Protein AF-G5ADX7-F1 (afdb_monomer_lite)

Sequence (148 aa):
MESDSSGEILTLGSTASLQLGQDDPPLSPVSEEKSFEEVDEPEQRSRFNATSDKALLAEVLATPPFAADRKTGPHQSFLRKYAVRKARNEAASGTSEVHTENDDILEQLQQLKNAAVAEQQENKAKSTSKTQELETAGQLLMQAAEKR

Structure (mmCIF, N/CA/C/O backbone):
data_AF-G5ADX7-F1
#
_entry.id   AF-G5ADX7-F1
#
loop_
_atom_site.group_PDB
_atom_site.id
_atom_site.type_symbol
_atom_site.label_atom_id
_atom_site.label_alt_id
_atom_site.label_comp_id
_atom_site.label_asym_id
_atom_site.label_entity_id
_atom_site.label_seq_id
_atom_site.pdbx_PDB_ins_code
_atom_site.Cartn_x
_atom_site.Cartn_y
_atom_site.Cartn_z
_atom_site.occupancy
_atom_site.B_iso_or_equiv
_atom_site.auth_seq_id
_atom_site.auth_comp_id
_atom_site.auth_asym_id
_atom_site.auth_atom_id
_atom_site.pdbx_PDB_model_num
ATOM 1 N N . MET A 1 1 ? 21.096 -43.128 -54.313 1.00 40.91 1 MET A N 1
ATOM 2 C CA . MET A 1 1 ? 22.023 -43.781 -53.374 1.00 40.91 1 MET A CA 1
ATOM 3 C C . MET A 1 1 ? 21.415 -43.639 -51.995 1.00 40.91 1 MET A C 1
ATOM 5 O O . MET A 1 1 ? 21.263 -42.526 -51.522 1.00 40.91 1 MET A O 1
ATOM 9 N N . GLU A 1 2 ? 20.844 -44.759 -51.567 1.00 46.66 2 GLU A N 1
ATOM 10 C CA . GLU A 1 2 ? 20.680 -45.325 -50.220 1.00 46.66 2 GLU A CA 1
ATOM 11 C C . GLU A 1 2 ? 20.750 -44.397 -48.994 1.00 46.66 2 GLU A C 1
ATOM 13 O O . GLU A 1 2 ? 21.678 -43.618 -48.806 1.00 46.66 2 GLU A O 1
ATOM 18 N N . SER A 1 3 ? 19.722 -44.533 -48.154 1.00 53.88 3 SER A N 1
ATOM 19 C CA . SER A 1 3 ? 19.633 -44.007 -46.797 1.00 53.88 3 SER A CA 1
ATOM 20 C C . SER A 1 3 ? 20.372 -44.925 -45.821 1.00 53.88 3 SER A C 1
ATOM 22 O O . SER A 1 3 ? 19.993 -46.083 -45.703 1.00 53.88 3 SER A O 1
ATOM 24 N N . ASP A 1 4 ? 21.303 -44.373 -45.049 1.00 53.81 4 ASP A N 1
ATOM 25 C CA . ASP A 1 4 ? 21.762 -44.907 -43.759 1.00 53.81 4 ASP A CA 1
ATOM 26 C C . ASP A 1 4 ? 21.422 -43.811 -42.729 1.00 53.81 4 ASP A C 1
ATOM 28 O O . ASP A 1 4 ? 21.862 -42.676 -42.877 1.00 53.81 4 ASP A O 1
ATOM 32 N N . SER A 1 5 ? 20.497 -43.933 -41.774 1.00 63.06 5 SER A N 1
ATOM 33 C CA . SER A 1 5 ? 20.238 -44.982 -40.783 1.00 63.06 5 SER A CA 1
ATOM 34 C C . SER A 1 5 ? 21.467 -45.348 -39.957 1.00 63.06 5 SER A C 1
ATOM 36 O O . SER A 1 5 ? 22.171 -46.300 -40.271 1.00 63.06 5 SER A O 1
ATOM 38 N N . SER A 1 6 ? 21.688 -44.619 -38.861 1.00 58.91 6 SER A N 1
ATOM 39 C CA . SER A 1 6 ? 22.190 -45.181 -37.598 1.00 58.91 6 SER A CA 1
ATOM 40 C C . SER A 1 6 ? 21.965 -44.178 -36.468 1.00 58.91 6 SER A C 1
ATOM 42 O O . SER A 1 6 ? 22.489 -43.069 -36.486 1.00 58.91 6 SER A O 1
ATOM 44 N N . GLY A 1 7 ? 21.111 -44.563 -35.519 1.00 54.78 7 GLY A N 1
ATOM 45 C CA . GLY A 1 7 ? 20.785 -43.780 -34.335 1.00 54.78 7 GLY A CA 1
ATOM 46 C C . GLY A 1 7 ? 21.903 -43.822 -33.299 1.00 54.78 7 GLY A C 1
ATOM 47 O O . GLY A 1 7 ? 22.353 -44.898 -32.909 1.00 54.78 7 GLY A O 1
ATOM 48 N N .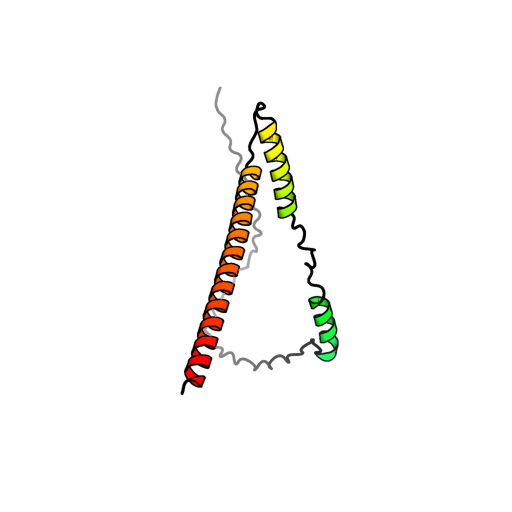 GLU A 1 8 ? 22.299 -42.653 -32.805 1.00 56.34 8 GLU A N 1
ATOM 49 C CA . GLU A 1 8 ? 23.045 -42.552 -31.556 1.00 56.34 8 GLU A CA 1
ATOM 50 C C . GLU A 1 8 ? 22.064 -42.590 -30.383 1.00 56.34 8 GLU A C 1
ATOM 52 O O . GLU A 1 8 ? 21.328 -41.651 -30.080 1.00 56.34 8 GLU A O 1
ATOM 57 N N . ILE A 1 9 ? 22.041 -43.751 -29.745 1.00 57.00 9 ILE A N 1
ATOM 58 C CA . ILE A 1 9 ? 21.454 -44.011 -28.438 1.00 57.00 9 ILE A CA 1
ATOM 59 C C . ILE A 1 9 ? 22.206 -43.206 -27.367 1.00 57.00 9 ILE A C 1
ATOM 61 O O . ILE A 1 9 ? 23.401 -43.389 -27.153 1.00 57.00 9 ILE A O 1
ATOM 65 N N . LEU A 1 10 ? 21.493 -42.317 -26.671 1.00 47.19 10 LEU A N 1
ATOM 66 C CA . LEU A 1 10 ? 21.992 -41.632 -25.480 1.00 47.19 10 LEU A CA 1
ATOM 67 C C . LEU A 1 10 ? 22.165 -42.654 -24.346 1.00 47.19 10 LEU A C 1
ATOM 69 O O . LEU A 1 10 ? 21.191 -43.081 -23.725 1.00 47.19 10 LEU A O 1
ATOM 73 N N . THR A 1 11 ? 23.407 -43.047 -24.068 1.00 46.47 11 THR A N 1
ATOM 74 C CA . THR A 1 11 ? 23.755 -43.911 -22.932 1.00 46.47 11 THR A CA 1
ATOM 75 C C . THR A 1 11 ? 23.620 -43.132 -21.622 1.00 46.47 11 THR A C 1
ATOM 77 O O . THR A 1 11 ? 24.559 -42.490 -21.154 1.00 46.47 11 THR A O 1
ATOM 80 N N . LEU A 1 12 ? 22.437 -43.189 -21.012 1.00 55.94 12 LEU A N 1
ATOM 81 C CA . LEU A 1 12 ? 22.232 -42.852 -19.604 1.00 55.94 12 LEU A CA 1
ATOM 82 C C . LEU A 1 12 ? 22.490 -44.113 -18.776 1.00 55.94 12 LEU A C 1
ATOM 84 O O . LEU A 1 12 ? 21.685 -45.040 -18.787 1.00 55.94 12 LEU A O 1
ATOM 88 N N . GLY A 1 13 ? 23.609 -44.165 -18.058 1.00 51.59 13 GLY A N 1
ATOM 89 C CA . GLY A 1 13 ? 23.886 -45.307 -17.191 1.00 51.59 13 GLY A CA 1
ATOM 90 C C . GLY A 1 13 ? 25.169 -45.160 -16.396 1.00 51.59 13 GLY A C 1
ATOM 91 O O . GLY A 1 13 ? 26.220 -45.613 -16.827 1.00 51.59 13 GLY A O 1
ATOM 92 N N . SER A 1 14 ? 25.076 -44.564 -15.209 1.00 49.41 14 SER A N 1
ATOM 93 C CA . SER A 1 14 ? 26.069 -44.775 -14.154 1.00 49.41 14 SER A CA 1
ATOM 94 C C . SER A 1 14 ? 25.332 -44.946 -12.828 1.00 49.41 14 SER A C 1
ATOM 96 O O . SER A 1 14 ? 25.239 -44.037 -12.008 1.00 49.41 14 SER A O 1
ATOM 98 N N . THR A 1 15 ? 24.700 -46.109 -12.664 1.00 58.03 15 THR A N 1
ATOM 99 C CA . THR A 1 15 ? 24.183 -46.577 -11.376 1.00 58.03 15 THR A CA 1
ATOM 100 C C . THR A 1 15 ? 25.252 -47.464 -10.752 1.00 58.03 15 THR A C 1
ATOM 102 O O . THR A 1 15 ? 25.582 -48.511 -11.308 1.00 58.03 15 THR A O 1
ATOM 105 N N . ALA A 1 16 ? 25.814 -47.059 -9.615 1.00 56.09 16 ALA A N 1
ATOM 106 C CA . ALA A 1 16 ? 26.689 -47.924 -8.836 1.00 56.09 16 ALA A CA 1
ATOM 107 C C . ALA A 1 16 ? 25.855 -49.065 -8.224 1.00 56.09 16 ALA A C 1
ATOM 109 O O . ALA A 1 16 ? 25.024 -48.834 -7.347 1.00 56.09 16 ALA A O 1
ATOM 110 N N . SER A 1 17 ? 26.055 -50.289 -8.711 1.00 59.75 17 SER A N 1
ATOM 111 C CA . SER A 1 17 ? 25.499 -51.511 -8.127 1.00 59.75 17 SER A CA 1
ATOM 112 C C . SER A 1 17 ? 26.362 -51.948 -6.942 1.00 59.75 17 SER A C 1
ATOM 114 O O . SER A 1 17 ? 27.533 -52.275 -7.120 1.00 59.75 17 SER A O 1
ATOM 116 N N . LEU A 1 18 ? 25.798 -51.974 -5.733 1.00 59.06 18 LEU A N 1
ATOM 117 C CA . LEU A 1 18 ? 26.405 -52.661 -4.591 1.00 59.06 18 LEU A CA 1
ATOM 118 C C . LEU A 1 18 ? 25.851 -54.089 -4.540 1.00 59.06 18 LEU A C 1
ATOM 120 O O . LEU A 1 18 ? 24.669 -54.302 -4.281 1.00 59.06 18 LEU A O 1
ATOM 124 N N . GLN A 1 19 ? 26.717 -55.056 -4.836 1.00 54.97 19 GLN A N 1
ATOM 125 C CA . GLN A 1 19 ? 26.446 -56.490 -4.780 1.00 54.97 19 GLN A CA 1
ATOM 126 C C . GLN A 1 19 ? 26.379 -56.926 -3.305 1.00 54.97 19 GLN A C 1
ATOM 128 O O . GLN A 1 19 ? 27.411 -57.131 -2.668 1.00 54.97 19 GLN A O 1
ATOM 133 N N . LEU A 1 20 ? 25.174 -57.030 -2.742 1.00 46.03 20 LEU A N 1
ATOM 134 C CA . LEU A 1 20 ? 24.967 -57.616 -1.418 1.00 46.03 20 LEU A CA 1
ATOM 135 C C . LEU A 1 20 ? 24.985 -59.146 -1.569 1.00 46.03 20 LEU A C 1
ATOM 137 O O . LEU A 1 20 ? 24.155 -59.706 -2.284 1.00 46.03 20 LEU A O 1
ATOM 141 N N . GLY A 1 21 ? 25.973 -59.805 -0.963 1.00 51.16 21 GLY A N 1
ATOM 142 C CA . GLY A 1 21 ? 26.084 -61.263 -0.947 1.00 51.16 21 GLY A CA 1
ATOM 143 C C . GLY A 1 21 ? 24.871 -61.921 -0.284 1.00 51.16 21 GLY A C 1
ATOM 144 O O . GLY A 1 21 ? 24.369 -61.440 0.728 1.00 51.16 21 GLY A O 1
ATOM 145 N N . GLN A 1 22 ? 24.411 -63.007 -0.895 1.00 51.94 22 GLN A N 1
ATOM 146 C CA . GLN A 1 22 ? 23.388 -63.927 -0.402 1.00 51.94 22 GLN A CA 1
ATOM 147 C C . GLN A 1 22 ? 24.014 -64.898 0.611 1.00 51.94 22 GLN A C 1
ATOM 149 O O . GLN A 1 22 ? 25.093 -65.398 0.316 1.00 51.94 22 GLN A O 1
ATOM 154 N N . ASP A 1 23 ? 23.343 -65.163 1.741 1.00 44.59 23 ASP A N 1
ATOM 155 C CA . ASP A 1 23 ? 23.195 -66.494 2.376 1.00 44.59 23 ASP A CA 1
ATOM 156 C C . ASP A 1 23 ? 22.268 -66.395 3.624 1.00 44.59 23 ASP A C 1
ATOM 158 O O . ASP A 1 23 ? 22.607 -65.755 4.618 1.00 44.59 23 ASP A O 1
ATOM 162 N N . ASP A 1 24 ? 21.074 -67.007 3.547 1.00 44.06 24 ASP A N 1
ATOM 163 C CA . ASP A 1 24 ? 19.994 -67.064 4.567 1.00 44.06 24 ASP A CA 1
ATOM 164 C C . ASP A 1 24 ? 20.229 -68.161 5.644 1.00 44.06 24 ASP A C 1
ATOM 166 O O . ASP A 1 24 ? 20.910 -69.154 5.370 1.00 44.06 24 ASP A O 1
ATOM 170 N N . PRO A 1 25 ? 19.622 -68.066 6.854 1.00 58.94 25 PRO A N 1
ATOM 171 C CA . PRO A 1 25 ? 18.351 -68.780 7.100 1.00 58.94 25 PRO A CA 1
ATOM 172 C C . PRO A 1 25 ? 17.316 -67.981 7.937 1.00 58.94 25 PRO A C 1
ATOM 174 O O . PRO A 1 25 ? 17.681 -67.060 8.669 1.00 58.94 25 PRO A O 1
ATOM 177 N N . PRO A 1 26 ? 16.015 -68.348 7.904 1.00 53.53 26 PRO A N 1
ATOM 178 C CA . PRO A 1 26 ? 14.975 -67.635 8.638 1.00 53.53 26 PRO A CA 1
ATOM 179 C C . PRO A 1 26 ? 14.975 -68.060 10.110 1.00 53.53 26 PRO A C 1
ATOM 181 O O . PRO A 1 26 ? 14.822 -69.242 10.425 1.00 53.53 26 PRO A O 1
ATOM 184 N N . LEU A 1 27 ? 15.091 -67.097 11.024 1.00 47.34 27 LEU A N 1
ATOM 185 C CA . LEU A 1 27 ? 14.868 -67.320 12.450 1.00 47.34 27 LEU A CA 1
ATOM 186 C C . LEU A 1 27 ? 13.564 -66.630 12.876 1.00 47.34 27 LEU A C 1
ATOM 188 O O . LEU A 1 27 ? 13.343 -65.456 12.602 1.00 47.34 27 LEU A O 1
ATOM 192 N N . SER A 1 28 ? 12.701 -67.452 13.474 1.00 52.06 28 SER A N 1
ATOM 193 C CA . SER A 1 28 ? 11.420 -67.224 14.167 1.00 52.06 28 SER A CA 1
ATOM 194 C C . SER A 1 28 ? 11.070 -65.796 14.622 1.00 52.06 28 SER A C 1
ATOM 196 O O . SER A 1 28 ? 11.962 -65.066 15.047 1.00 52.06 28 SER A O 1
ATOM 198 N N . PRO A 1 29 ? 9.769 -65.434 14.709 1.00 48.28 29 PRO A N 1
ATOM 199 C CA . PRO A 1 29 ? 9.358 -64.191 15.352 1.00 48.28 29 PRO A CA 1
ATOM 200 C C . PRO A 1 29 ? 9.652 -64.282 16.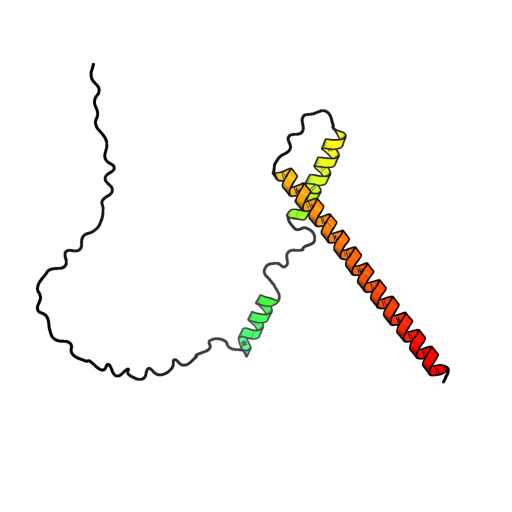854 1.00 48.28 29 PRO A C 1
ATOM 202 O O . PRO A 1 29 ? 8.919 -64.920 17.609 1.00 48.28 29 PRO A O 1
ATOM 205 N N . VAL A 1 30 ? 10.750 -63.670 17.286 1.00 44.75 30 VAL A N 1
ATOM 206 C CA . VAL A 1 30 ? 11.006 -63.424 18.702 1.00 44.75 30 VAL A CA 1
ATOM 207 C C . VAL A 1 30 ? 10.223 -62.165 19.050 1.00 44.75 30 VAL A C 1
ATOM 209 O O . VAL A 1 30 ? 10.534 -61.075 18.574 1.00 44.75 30 VAL A O 1
ATOM 212 N N . SER A 1 31 ? 9.148 -62.331 19.817 1.00 55.91 31 SER A N 1
ATOM 213 C CA . SER A 1 31 ? 8.448 -61.229 20.469 1.00 55.91 31 SER A CA 1
ATOM 214 C C . SER A 1 31 ? 9.397 -60.588 21.479 1.00 55.91 31 SER A C 1
ATOM 216 O O . SER A 1 31 ? 9.420 -60.969 22.646 1.00 55.91 31 SER A O 1
ATOM 218 N N . GLU A 1 32 ? 10.220 -59.649 21.028 1.00 55.53 32 GLU A N 1
ATOM 219 C CA . GLU A 1 32 ? 10.984 -58.790 21.921 1.00 55.53 32 GLU A CA 1
ATOM 220 C C . GLU A 1 32 ? 10.084 -57.622 22.317 1.00 55.53 32 GLU A C 1
ATOM 222 O O . GLU A 1 32 ? 9.958 -56.619 21.611 1.00 55.53 32 GLU A O 1
ATOM 227 N N . GLU A 1 33 ? 9.412 -57.779 23.458 1.00 58.22 33 GLU A N 1
ATOM 228 C CA . GLU A 1 33 ? 8.894 -56.655 24.230 1.00 58.22 33 GLU A CA 1
ATOM 229 C C . GLU A 1 33 ? 10.084 -55.768 24.599 1.00 58.22 33 GLU A C 1
ATOM 231 O O . GLU 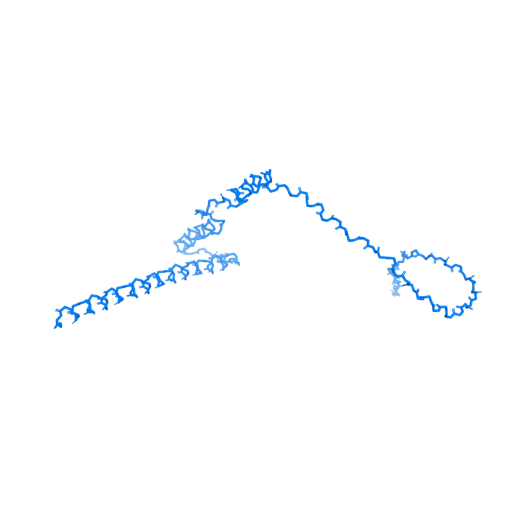A 1 33 ? 10.764 -55.958 25.606 1.00 58.22 33 GLU A O 1
ATOM 236 N N . LYS A 1 34 ? 10.387 -54.821 23.715 1.00 46.56 34 LYS A N 1
ATOM 237 C CA . LYS A 1 34 ? 11.396 -53.801 23.941 1.00 46.56 34 LYS A CA 1
ATOM 238 C C . LYS A 1 34 ? 10.868 -52.877 25.032 1.00 46.56 34 LYS A C 1
ATOM 240 O O . LYS A 1 34 ? 10.123 -51.939 24.754 1.00 46.56 34 LYS A O 1
ATOM 245 N N . SER A 1 35 ? 11.228 -53.169 26.279 1.00 58.66 35 SER A N 1
ATOM 246 C CA . SER A 1 35 ? 11.111 -52.222 27.380 1.00 58.66 35 SER A CA 1
ATOM 247 C C . SER A 1 35 ? 11.922 -50.986 26.999 1.00 58.66 35 SER A C 1
ATOM 249 O O . SER A 1 35 ? 13.145 -51.053 26.859 1.00 58.66 35 SER A O 1
ATOM 251 N N . PHE A 1 36 ? 11.238 -49.876 26.740 1.00 58.75 36 PHE A N 1
ATOM 252 C CA . PHE A 1 36 ? 11.893 -48.595 26.535 1.00 58.75 36 PHE A CA 1
ATOM 253 C C . PHE A 1 36 ? 12.518 -48.187 27.871 1.00 58.75 36 PHE A C 1
ATOM 255 O O . PHE A 1 36 ? 11.798 -47.965 28.840 1.00 58.75 36 PHE A O 1
ATOM 262 N N . GLU A 1 37 ? 13.850 -48.143 27.916 1.00 69.50 37 GLU A N 1
ATOM 263 C CA . GLU A 1 37 ? 14.600 -47.445 28.959 1.00 69.50 37 GLU A CA 1
ATOM 264 C C . GLU A 1 37 ? 14.024 -46.024 29.062 1.00 69.50 37 GLU A C 1
ATOM 266 O O . GLU A 1 37 ? 13.910 -45.331 28.044 1.00 69.50 37 GLU A O 1
ATOM 271 N N . GLU A 1 38 ? 13.589 -45.626 30.256 1.00 67.19 38 GLU A N 1
ATOM 272 C CA . GLU A 1 38 ? 13.042 -44.299 30.527 1.00 67.19 38 GLU A CA 1
ATOM 273 C C . GLU A 1 38 ? 14.135 -43.262 30.243 1.00 67.19 38 GLU A C 1
ATOM 275 O O . GLU A 1 38 ? 15.101 -43.112 30.987 1.00 67.19 38 GLU A O 1
ATOM 280 N N . VAL A 1 39 ? 14.033 -42.610 29.084 1.00 67.94 39 VAL A N 1
ATOM 281 C CA . VAL A 1 39 ? 14.942 -41.541 28.678 1.00 67.94 39 VAL A CA 1
ATOM 282 C C . VAL A 1 39 ? 14.634 -40.335 29.557 1.00 67.94 39 VAL A C 1
ATOM 284 O O . VAL A 1 39 ? 13.558 -39.755 29.427 1.00 67.94 39 VAL A O 1
ATOM 287 N N . ASP A 1 40 ? 15.578 -39.967 30.426 1.00 72.00 40 ASP A N 1
ATOM 288 C CA . ASP A 1 40 ? 15.507 -38.741 31.224 1.00 72.00 40 ASP A CA 1
ATOM 289 C C . ASP A 1 40 ? 15.183 -37.541 30.317 1.00 72.00 40 ASP A C 1
ATOM 291 O O . ASP A 1 40 ? 15.813 -37.328 29.272 1.00 72.00 40 ASP A O 1
ATOM 295 N N . GLU A 1 41 ? 14.163 -36.774 30.706 1.00 72.00 41 GLU A N 1
ATOM 296 C CA . GLU A 1 41 ? 13.669 -35.626 29.952 1.00 72.00 41 GLU A CA 1
ATOM 297 C C . GLU A 1 41 ? 14.812 -34.603 29.784 1.00 72.00 41 GLU A C 1
ATOM 299 O O . GLU A 1 41 ? 15.480 -34.260 30.765 1.00 72.00 41 GLU A O 1
ATOM 304 N N . PRO A 1 42 ? 15.109 -34.116 28.562 1.00 68.25 42 PRO A N 1
ATOM 305 C CA . PRO A 1 42 ? 16.261 -33.249 28.363 1.00 68.25 42 PRO A CA 1
ATOM 306 C C . PRO A 1 42 ? 16.079 -31.950 29.153 1.00 68.25 42 PRO A C 1
ATOM 308 O O . PRO A 1 42 ? 15.154 -31.180 28.884 1.00 68.25 42 PRO A O 1
ATOM 311 N N . GLU A 1 43 ? 16.994 -31.672 30.089 1.00 67.38 43 GLU A N 1
ATOM 312 C CA . GLU A 1 43 ? 17.042 -30.389 30.792 1.00 67.38 43 GLU A CA 1
ATOM 313 C C . GLU A 1 43 ? 17.013 -29.242 29.772 1.00 67.38 43 GLU A C 1
ATOM 315 O O . GLU A 1 43 ? 17.940 -29.060 28.971 1.00 67.38 43 GLU A O 1
ATOM 320 N N . GLN A 1 44 ? 15.954 -28.427 29.815 1.00 65.62 44 GLN A N 1
ATOM 321 C CA . GLN A 1 44 ? 15.859 -27.200 29.032 1.00 65.62 44 GLN A CA 1
ATOM 322 C C . GLN A 1 44 ? 16.870 -26.176 29.557 1.00 65.62 44 GLN A C 1
ATOM 324 O O . GLN A 1 44 ? 16.542 -25.251 30.302 1.00 65.62 44 GLN A O 1
ATOM 329 N N . ARG A 1 45 ? 18.133 -26.303 29.146 1.00 67.38 45 ARG A N 1
ATOM 330 C CA . ARG A 1 45 ? 19.154 -25.277 29.379 1.00 67.38 45 ARG A CA 1
ATOM 331 C C . ARG A 1 45 ? 18.893 -24.121 28.419 1.00 67.38 45 ARG A C 1
ATOM 333 O O . ARG A 1 45 ? 19.540 -24.000 27.378 1.00 67.38 45 ARG A O 1
ATOM 340 N N . SER A 1 46 ? 17.911 -23.285 28.758 1.00 74.31 46 SER A N 1
ATOM 341 C CA . SER A 1 46 ? 17.679 -22.022 28.064 1.00 74.31 46 SER A CA 1
ATOM 342 C C . SER A 1 46 ? 18.977 -21.220 28.081 1.00 74.31 46 SER A C 1
ATOM 344 O O . SER A 1 46 ? 19.454 -20.792 29.131 1.00 74.31 46 SER A O 1
ATOM 346 N N . ARG A 1 47 ? 19.572 -21.034 26.902 1.00 79.81 47 ARG A N 1
ATOM 347 C CA . ARG A 1 47 ? 20.734 -20.153 26.720 1.00 79.81 47 ARG A CA 1
ATOM 348 C C . ARG A 1 47 ? 20.359 -18.678 26.828 1.00 79.81 47 ARG A C 1
ATOM 350 O O . ARG A 1 47 ? 21.252 -17.841 26.846 1.00 79.81 47 ARG A O 1
ATOM 357 N N . PHE A 1 48 ? 19.060 -18.384 26.875 1.00 80.38 48 PHE A N 1
ATOM 358 C CA . PHE A 1 48 ? 18.542 -17.037 26.968 1.00 80.38 48 PHE A CA 1
ATOM 359 C C . PHE A 1 48 ? 18.626 -16.543 28.410 1.00 80.38 48 PHE A C 1
ATOM 361 O O . PHE A 1 48 ? 17.909 -17.020 29.295 1.00 80.38 48 PHE A O 1
ATOM 368 N N . ASN A 1 49 ? 19.492 -15.566 28.641 1.00 82.31 49 ASN A N 1
ATOM 369 C CA . ASN A 1 49 ? 19.588 -14.872 29.910 1.00 82.31 49 ASN A CA 1
ATOM 370 C C . ASN A 1 49 ? 18.751 -13.593 29.817 1.00 82.31 49 ASN A C 1
ATOM 372 O O . ASN A 1 49 ? 19.160 -12.591 29.237 1.00 82.31 49 ASN A O 1
ATOM 376 N N . ALA A 1 50 ? 17.562 -13.622 30.424 1.00 82.31 50 ALA A N 1
ATOM 377 C CA . ALA A 1 50 ? 16.587 -12.533 30.345 1.00 82.31 50 ALA A CA 1
ATOM 378 C C . ALA A 1 50 ? 17.123 -11.171 30.826 1.00 82.31 50 ALA A C 1
ATOM 380 O O . ALA A 1 50 ? 16.597 -10.130 30.439 1.00 82.31 50 ALA A O 1
ATOM 381 N N . THR A 1 51 ? 18.160 -11.161 31.663 1.00 78.06 51 THR A N 1
ATOM 382 C CA . THR A 1 51 ? 18.824 -9.942 32.135 1.00 78.06 51 THR A CA 1
ATOM 383 C C . THR A 1 51 ? 19.792 -9.364 31.104 1.00 78.06 51 THR A C 1
ATOM 385 O O . THR A 1 51 ? 19.732 -8.163 30.847 1.00 78.06 51 THR A O 1
ATOM 388 N N . SER A 1 52 ? 20.661 -10.182 30.496 1.00 79.56 52 SER A N 1
ATOM 389 C CA . SER A 1 52 ? 21.639 -9.709 29.500 1.00 79.56 52 SER A CA 1
ATOM 390 C C . SER A 1 52 ? 21.022 -9.513 28.119 1.00 79.56 52 SER A C 1
ATOM 392 O O . SER A 1 52 ? 21.289 -8.523 27.439 1.00 79.56 52 SER A O 1
ATOM 394 N N . ASP A 1 53 ? 20.149 -10.427 27.717 1.00 87.75 53 ASP A N 1
ATOM 395 C CA . ASP A 1 53 ? 19.704 -10.537 26.330 1.00 87.75 53 ASP A CA 1
ATOM 396 C C . ASP A 1 53 ? 18.569 -9.555 26.022 1.00 87.75 53 ASP A C 1
ATOM 398 O O . ASP A 1 53 ? 18.297 -9.247 24.863 1.00 87.75 53 ASP A O 1
ATOM 402 N N . LYS A 1 54 ? 17.935 -8.993 27.059 1.00 86.75 54 LYS A N 1
ATOM 403 C CA . LYS A 1 54 ? 16.896 -7.965 26.927 1.00 86.75 54 LYS A CA 1
ATOM 404 C C . LYS A 1 54 ? 17.408 -6.698 26.241 1.00 86.75 54 LYS A C 1
ATOM 406 O O . LYS A 1 54 ? 16.661 -6.090 25.479 1.00 86.75 54 LYS A O 1
ATOM 411 N N . ALA A 1 55 ? 18.655 -6.302 26.494 1.00 83.50 55 ALA A N 1
ATOM 412 C CA . ALA A 1 55 ? 19.249 -5.132 25.849 1.00 83.50 55 ALA A CA 1
ATOM 413 C C . ALA A 1 55 ? 19.511 -5.389 24.357 1.00 83.50 55 ALA A C 1
ATOM 415 O O . ALA A 1 55 ? 19.140 -4.567 23.525 1.00 83.50 55 ALA A O 1
ATOM 416 N N . LEU A 1 56 ? 20.050 -6.566 24.022 1.00 82.50 56 LEU A N 1
ATOM 417 C CA . LEU A 1 56 ? 20.288 -6.987 22.639 1.00 82.50 56 LEU A CA 1
ATOM 418 C C . LEU A 1 56 ? 18.979 -7.110 21.850 1.00 82.50 56 LEU A C 1
ATOM 420 O O . LEU A 1 56 ? 18.888 -6.645 20.718 1.00 82.50 56 LEU A O 1
ATOM 424 N N . LEU A 1 57 ? 17.932 -7.670 22.462 1.00 83.31 57 LEU A N 1
ATOM 425 C CA . LEU A 1 57 ? 16.585 -7.694 21.888 1.00 83.31 57 LEU A CA 1
ATOM 426 C C . LEU A 1 57 ? 16.058 -6.284 21.623 1.00 83.31 57 LEU A C 1
ATOM 428 O O . LEU A 1 57 ? 15.525 -6.027 20.548 1.00 83.31 57 LEU A O 1
ATOM 432 N N . ALA A 1 58 ? 16.209 -5.368 22.582 1.00 82.62 58 ALA A N 1
ATOM 433 C CA . ALA A 1 58 ? 15.782 -3.987 22.406 1.00 82.62 58 ALA A CA 1
ATOM 434 C C . ALA A 1 58 ? 16.554 -3.294 21.275 1.00 82.62 58 ALA A C 1
ATOM 436 O O . ALA A 1 58 ? 15.944 -2.560 20.512 1.00 82.62 58 ALA A O 1
ATOM 437 N N . GLU A 1 59 ? 17.852 -3.557 21.122 1.00 80.88 59 GLU A N 1
ATOM 438 C CA . GLU A 1 59 ? 18.689 -3.005 20.050 1.00 80.88 59 GLU A CA 1
ATOM 439 C C . GLU A 1 59 ? 18.292 -3.535 18.663 1.00 80.88 59 GLU A C 1
ATOM 441 O O . GLU A 1 59 ? 18.064 -2.752 17.736 1.00 80.88 59 GLU A O 1
ATOM 446 N N . VAL A 1 60 ? 18.113 -4.854 18.542 1.00 82.75 60 VAL A N 1
ATOM 447 C CA . VAL A 1 60 ? 17.651 -5.517 17.310 1.00 82.75 60 VAL A CA 1
ATOM 448 C C . VAL A 1 60 ? 16.253 -5.035 16.909 1.00 82.75 60 VAL A C 1
ATOM 450 O O . VAL A 1 60 ? 15.973 -4.855 15.725 1.00 82.75 60 VAL A O 1
ATOM 453 N N . LEU A 1 61 ? 15.373 -4.796 17.886 1.00 78.81 61 LEU A N 1
ATOM 454 C CA . LEU A 1 61 ? 14.021 -4.282 17.648 1.00 78.81 61 LEU A CA 1
ATOM 455 C C . LEU A 1 61 ? 13.978 -2.760 17.438 1.00 78.81 61 LEU A C 1
ATOM 457 O O . LEU A 1 61 ? 13.079 -2.275 16.752 1.00 78.81 61 LEU A O 1
ATOM 461 N N . ALA A 1 62 ? 14.920 -2.004 18.010 1.00 78.88 62 ALA A N 1
ATOM 462 C CA . ALA A 1 62 ? 14.990 -0.546 17.885 1.00 78.88 62 ALA A CA 1
ATOM 463 C C . ALA A 1 62 ? 15.385 -0.109 16.474 1.00 78.88 62 ALA A C 1
ATOM 465 O O . ALA A 1 62 ? 14.946 0.946 16.015 1.00 78.88 62 ALA A O 1
ATOM 466 N N . THR A 1 63 ? 16.174 -0.929 15.778 1.00 78.00 63 THR A N 1
ATOM 467 C CA . THR A 1 63 ? 16.545 -0.687 14.384 1.00 78.00 63 THR A CA 1
ATOM 468 C C . THR A 1 63 ? 15.980 -1.802 13.512 1.00 78.00 63 THR A C 1
ATOM 470 O O . THR A 1 63 ? 16.711 -2.718 13.132 1.00 78.00 63 THR A O 1
ATOM 473 N N . PRO A 1 64 ? 14.676 -1.765 13.170 1.00 62.84 64 PRO A N 1
ATOM 474 C CA . PRO A 1 64 ? 14.157 -2.693 12.184 1.00 62.84 64 PRO A CA 1
ATOM 475 C C . PRO A 1 64 ? 14.961 -2.498 10.888 1.00 62.84 64 PRO A C 1
ATOM 477 O O . PRO A 1 64 ? 15.220 -1.348 10.512 1.00 62.84 64 PRO A O 1
ATOM 480 N N . PRO A 1 65 ? 15.315 -3.570 10.155 1.00 69.81 65 PRO A N 1
ATOM 481 C CA . PRO A 1 65 ? 16.156 -3.502 8.948 1.00 69.81 65 PRO A CA 1
ATOM 482 C C . PRO A 1 65 ? 15.545 -2.681 7.793 1.00 69.81 65 PRO A C 1
ATOM 484 O O . PRO A 1 65 ? 16.097 -2.610 6.700 1.00 69.81 65 PRO A O 1
ATOM 487 N N . PHE A 1 66 ? 14.405 -2.031 8.037 1.00 56.00 66 PHE A N 1
ATOM 488 C CA . PHE A 1 66 ? 13.632 -1.247 7.093 1.00 56.00 66 PHE A CA 1
ATOM 489 C C . PHE A 1 66 ? 13.215 0.110 7.668 1.00 56.00 66 PHE A C 1
ATOM 491 O O . PHE A 1 66 ? 12.127 0.595 7.352 1.00 56.00 66 PHE A O 1
ATOM 498 N N . ALA A 1 67 ? 14.081 0.788 8.427 1.00 57.66 67 ALA A N 1
ATOM 499 C CA . ALA A 1 67 ? 14.000 2.248 8.589 1.00 57.66 67 ALA A CA 1
ATOM 500 C C . ALA A 1 67 ? 14.274 2.989 7.253 1.00 57.66 67 ALA A C 1
ATOM 502 O O . ALA A 1 67 ? 14.922 4.029 7.206 1.00 57.66 67 ALA A O 1
ATOM 503 N N . ALA A 1 68 ? 13.799 2.428 6.138 1.00 56.78 68 ALA A N 1
ATOM 504 C CA . ALA A 1 68 ? 13.737 3.084 4.858 1.00 56.78 68 ALA A CA 1
ATOM 505 C C . ALA A 1 68 ? 12.749 4.234 5.006 1.00 56.78 68 ALA A C 1
ATOM 507 O O . ALA A 1 68 ? 11.568 4.030 5.306 1.00 56.78 68 ALA A O 1
ATOM 508 N N . ASP A 1 69 ? 13.250 5.443 4.799 1.00 58.53 69 ASP A N 1
ATOM 509 C CA . ASP A 1 69 ? 12.426 6.623 4.666 1.00 58.53 69 ASP A CA 1
ATOM 510 C C . ASP A 1 69 ? 11.365 6.370 3.579 1.00 58.53 69 ASP A C 1
ATOM 512 O O . ASP A 1 69 ? 11.638 6.351 2.376 1.00 58.53 69 ASP A O 1
ATOM 516 N N . ARG A 1 70 ? 10.122 6.117 4.004 1.00 58.53 70 ARG A N 1
ATOM 517 C CA . ARG A 1 70 ? 8.994 5.815 3.109 1.00 58.53 70 ARG A CA 1
ATOM 518 C C . ARG A 1 70 ? 8.594 7.014 2.252 1.00 58.53 70 ARG A C 1
ATOM 520 O O . ARG A 1 70 ? 7.659 6.897 1.457 1.00 58.53 70 ARG A O 1
ATOM 527 N N . LYS A 1 71 ? 9.272 8.162 2.380 1.00 58.50 71 LYS A N 1
ATOM 528 C CA . LYS A 1 71 ? 8.996 9.358 1.574 1.00 58.50 71 LYS A CA 1
ATOM 529 C C . LYS A 1 71 ? 9.073 9.060 0.076 1.00 58.50 71 LYS A C 1
ATOM 531 O O . LYS A 1 71 ? 8.300 9.646 -0.681 1.00 58.50 71 LYS A O 1
ATOM 536 N N . THR A 1 72 ? 9.899 8.103 -0.354 1.00 57.84 72 THR A N 1
ATOM 537 C CA . THR A 1 72 ? 9.942 7.654 -1.752 1.00 57.84 72 THR A CA 1
ATOM 538 C C . THR A 1 72 ? 10.317 6.178 -1.867 1.00 57.84 72 THR A C 1
ATOM 540 O O . THR A 1 72 ? 11.473 5.838 -2.104 1.00 57.84 72 THR A O 1
ATOM 543 N N . GLY A 1 73 ? 9.330 5.284 -1.761 1.00 65.38 73 GLY A N 1
ATOM 544 C CA . GLY A 1 73 ? 9.511 3.912 -2.241 1.00 65.38 73 GLY A CA 1
ATOM 545 C C . GLY A 1 73 ? 9.854 3.897 -3.744 1.00 65.38 73 GLY A C 1
ATOM 546 O O . GLY A 1 73 ? 9.455 4.826 -4.458 1.00 65.38 73 GLY A O 1
ATOM 547 N N . PRO A 1 74 ? 10.541 2.858 -4.257 1.00 69.38 74 PRO A N 1
ATOM 548 C CA . PRO A 1 74 ? 10.911 2.748 -5.673 1.00 69.38 74 PRO A CA 1
ATOM 549 C C . PRO A 1 74 ? 9.735 3.064 -6.609 1.00 69.38 74 PRO A C 1
ATOM 551 O O . PRO A 1 74 ? 9.865 3.880 -7.523 1.00 69.38 74 PRO A O 1
ATOM 554 N N . HIS A 1 75 ? 8.548 2.544 -6.285 1.00 72.88 75 HIS A N 1
ATOM 555 C CA . HIS A 1 75 ? 7.296 2.760 -7.015 1.00 72.88 75 HIS A CA 1
ATOM 556 C C . HIS A 1 75 ? 6.885 4.239 -7.148 1.00 72.88 75 HIS A C 1
ATOM 558 O O . HIS A 1 75 ? 6.440 4.657 -8.213 1.00 72.88 75 HIS A O 1
ATOM 564 N N . GLN A 1 76 ? 7.089 5.071 -6.119 1.00 77.31 76 GLN A N 1
ATOM 565 C CA . GLN A 1 76 ? 6.780 6.512 -6.166 1.00 77.31 76 GLN A CA 1
ATOM 566 C C . GLN A 1 76 ? 7.658 7.240 -7.192 1.00 77.31 76 GLN A C 1
ATOM 568 O O . GLN A 1 76 ? 7.188 8.108 -7.930 1.00 77.31 76 GLN A O 1
ATOM 573 N N . SER A 1 77 ? 8.936 6.859 -7.270 1.00 82.88 77 SER A N 1
ATOM 574 C CA . SER A 1 77 ? 9.871 7.444 -8.232 1.00 82.88 77 SER A CA 1
ATOM 575 C C . SER A 1 77 ? 9.524 7.063 -9.675 1.00 82.88 77 SER A C 1
ATOM 577 O O . SER A 1 77 ? 9.597 7.915 -10.563 1.00 82.88 77 SER A O 1
ATOM 579 N N . PHE A 1 78 ? 9.082 5.822 -9.906 1.00 84.75 78 PHE A N 1
ATOM 580 C CA . PHE A 1 78 ? 8.658 5.353 -11.224 1.00 84.75 78 PHE A CA 1
ATOM 581 C C . PHE A 1 78 ? 7.367 6.031 -11.683 1.00 84.75 78 PHE A C 1
ATOM 583 O O . PHE A 1 78 ? 7.333 6.555 -12.793 1.00 84.75 78 PHE A O 1
ATOM 590 N N . LEU A 1 79 ? 6.361 6.140 -10.809 1.00 86.44 79 LEU A N 1
ATOM 591 C CA . LEU A 1 79 ? 5.111 6.848 -11.110 1.00 86.44 79 LEU A CA 1
ATOM 592 C C . LEU A 1 79 ? 5.338 8.325 -11.454 1.00 86.44 79 LEU A C 1
ATOM 594 O O . LEU A 1 79 ? 4.717 8.854 -12.372 1.00 86.44 79 LEU A O 1
ATOM 598 N N . ARG A 1 80 ? 6.260 9.002 -10.756 1.00 86.88 80 ARG A N 1
ATOM 599 C CA . ARG A 1 80 ? 6.612 10.393 -11.079 1.00 86.88 80 ARG A CA 1
ATOM 600 C C . ARG A 1 80 ? 7.265 10.504 -12.459 1.00 86.88 80 ARG A C 1
ATOM 602 O O . ARG A 1 80 ? 6.896 11.383 -13.232 1.00 86.88 80 ARG A O 1
ATOM 609 N N . LYS A 1 81 ? 8.234 9.635 -12.768 1.00 86.62 81 LYS A N 1
ATOM 610 C CA . LYS A 1 81 ? 8.904 9.620 -14.081 1.00 86.62 81 LYS A CA 1
ATOM 611 C C . LYS A 1 81 ? 7.915 9.308 -15.207 1.00 86.62 81 LYS A C 1
ATOM 613 O O . LYS A 1 81 ? 7.978 9.955 -16.249 1.00 86.62 81 LYS A O 1
ATOM 618 N N . TYR A 1 82 ? 6.997 8.372 -14.970 1.00 86.81 82 TYR A N 1
ATOM 619 C CA . TYR 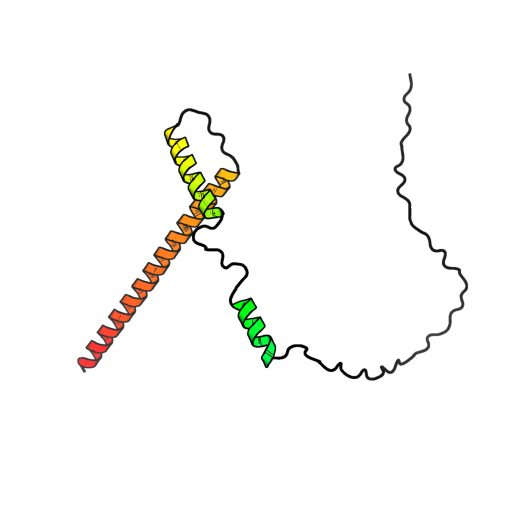A 1 82 ? 5.907 8.040 -15.882 1.00 86.81 82 TYR A CA 1
ATOM 620 C C . TYR A 1 82 ? 5.005 9.245 -16.148 1.00 86.81 82 TYR A C 1
ATOM 622 O O . TYR A 1 82 ? 4.835 9.618 -17.300 1.00 86.81 82 TYR A O 1
ATOM 630 N N . ALA A 1 83 ? 4.522 9.927 -15.105 1.00 86.31 83 ALA A N 1
ATOM 631 C CA . ALA A 1 83 ? 3.660 11.099 -15.263 1.00 86.31 83 ALA A CA 1
ATOM 632 C C . ALA A 1 83 ? 4.323 12.217 -16.092 1.00 86.31 83 ALA A C 1
ATOM 634 O O . ALA A 1 83 ? 3.679 12.822 -16.945 1.00 86.31 83 ALA A O 1
ATOM 635 N N . VAL A 1 84 ? 5.624 12.458 -15.886 1.00 87.44 84 VAL A N 1
ATOM 636 C CA . VAL A 1 84 ? 6.394 13.430 -16.682 1.00 87.44 84 VAL A CA 1
ATOM 637 C C . VAL A 1 84 ? 6.509 12.991 -18.142 1.00 87.44 84 VAL A C 1
ATOM 639 O O . VAL A 1 84 ? 6.359 13.816 -19.043 1.00 87.44 84 VAL A O 1
ATOM 642 N N . ARG A 1 85 ? 6.775 11.703 -18.388 1.00 85.56 85 ARG A N 1
ATOM 643 C CA . ARG A 1 85 ? 6.863 11.152 -19.745 1.00 85.56 85 ARG A CA 1
ATOM 644 C C . ARG A 1 85 ? 5.516 11.222 -20.459 1.00 85.56 85 ARG A C 1
ATOM 646 O O . ARG A 1 85 ? 5.476 11.746 -21.561 1.00 85.56 85 ARG A O 1
ATOM 653 N N . LYS A 1 86 ? 4.436 10.778 -19.812 1.00 84.75 86 LYS A N 1
ATOM 654 C CA . LYS A 1 86 ? 3.069 10.821 -20.343 1.00 84.75 86 LYS A CA 1
ATOM 655 C C . LYS A 1 86 ? 2.678 12.243 -20.745 1.00 84.75 86 LYS A C 1
ATOM 657 O O . LYS A 1 86 ? 2.325 12.469 -21.893 1.00 84.75 86 LYS A O 1
ATOM 662 N N . ALA A 1 87 ? 2.879 13.219 -19.858 1.00 83.94 87 ALA A N 1
ATOM 663 C CA . ALA A 1 87 ? 2.589 14.624 -20.154 1.00 83.94 87 ALA A CA 1
ATOM 664 C C . ALA A 1 87 ? 3.414 15.174 -21.334 1.00 83.94 87 ALA A C 1
ATOM 666 O O . ALA A 1 87 ? 2.920 15.965 -22.136 1.00 83.94 87 ALA A O 1
ATOM 667 N N . ARG A 1 88 ? 4.681 14.757 -21.462 1.00 83.12 88 ARG A N 1
ATOM 668 C CA . ARG A 1 88 ? 5.535 15.142 -22.594 1.00 83.12 88 ARG A CA 1
ATOM 669 C C . ARG A 1 88 ? 5.090 14.482 -23.901 1.00 83.12 88 ARG A C 1
ATOM 671 O O . ARG A 1 88 ? 5.143 15.136 -24.937 1.00 83.12 88 ARG A O 1
ATOM 678 N N . ASN A 1 89 ? 4.688 13.217 -23.850 1.00 77.62 89 ASN A N 1
ATOM 679 C CA . ASN A 1 89 ? 4.244 12.456 -25.014 1.00 77.62 89 ASN A CA 1
ATOM 680 C C . ASN A 1 89 ? 2.895 12.978 -25.531 1.00 77.62 89 ASN A C 1
ATOM 682 O O . ASN A 1 89 ? 2.763 13.215 -26.728 1.00 77.62 89 ASN A O 1
ATOM 686 N N . GLU A 1 90 ? 1.957 13.300 -24.634 1.00 77.62 90 GLU A N 1
ATOM 687 C CA . GLU A 1 90 ? 0.698 13.980 -24.975 1.00 77.62 90 GLU A CA 1
ATOM 688 C C . GLU A 1 90 ? 0.950 15.330 -25.673 1.00 77.62 90 GLU A C 1
ATOM 690 O O . GLU A 1 90 ? 0.310 15.646 -26.675 1.00 77.62 90 GLU A O 1
ATOM 695 N N . ALA A 1 91 ? 1.930 16.110 -25.199 1.00 73.50 91 ALA A N 1
ATOM 696 C CA . ALA A 1 91 ? 2.291 17.400 -25.793 1.00 73.50 91 ALA A CA 1
ATOM 697 C C . ALA A 1 91 ? 3.042 17.293 -27.138 1.00 73.50 91 ALA A C 1
ATOM 699 O O . ALA A 1 91 ? 3.090 18.265 -27.890 1.00 73.50 91 ALA A O 1
ATOM 700 N N . ALA A 1 92 ? 3.640 16.137 -27.438 1.00 69.50 92 ALA A N 1
ATOM 701 C CA . ALA A 1 92 ? 4.434 15.884 -28.643 1.00 69.50 92 ALA A CA 1
ATOM 702 C C . ALA A 1 92 ? 3.688 15.033 -29.692 1.00 69.50 92 ALA A C 1
ATOM 704 O O . ALA A 1 92 ? 4.324 14.470 -30.585 1.00 69.50 92 ALA A O 1
ATOM 705 N N . SER A 1 93 ? 2.355 14.937 -29.576 1.00 58.94 93 SER A N 1
ATOM 706 C CA . SER A 1 93 ? 1.475 14.094 -30.396 1.00 58.94 93 SER A CA 1
ATOM 707 C C . SER A 1 93 ? 1.773 14.230 -31.900 1.00 58.94 93 SER A C 1
ATOM 709 O O . SER A 1 93 ? 1.485 15.250 -32.524 1.00 58.94 93 SER A O 1
ATOM 711 N N . GLY A 1 94 ? 2.415 13.204 -32.470 1.00 64.62 94 GLY A N 1
ATOM 712 C CA . GLY A 1 94 ? 2.849 13.178 -33.871 1.00 64.62 94 GLY A CA 1
ATOM 713 C C . GLY A 1 94 ? 3.907 12.116 -34.195 1.00 64.62 94 GLY A C 1
ATOM 714 O O . GLY A 1 94 ? 3.990 11.665 -35.334 1.00 64.62 94 GLY A O 1
ATOM 715 N N . THR A 1 95 ? 4.688 11.663 -33.212 1.00 59.97 95 THR A N 1
ATOM 716 C CA . THR A 1 95 ? 5.638 10.545 -33.375 1.00 59.97 95 THR A CA 1
ATOM 717 C C . THR A 1 95 ? 5.053 9.262 -32.796 1.00 59.97 95 THR A C 1
ATOM 719 O O . THR A 1 95 ? 4.501 9.315 -31.702 1.00 59.97 95 THR A O 1
ATOM 722 N N . SER A 1 96 ? 5.168 8.124 -33.496 1.00 62.34 96 SER A N 1
ATOM 723 C CA . SER A 1 96 ? 4.594 6.842 -33.056 1.00 62.34 96 SER A CA 1
ATOM 724 C C . SER A 1 96 ? 5.058 6.485 -31.642 1.00 62.34 96 SER A C 1
ATOM 726 O O . SER A 1 96 ? 6.231 6.167 -31.426 1.00 62.34 96 SER A O 1
ATOM 728 N N . GLU A 1 97 ? 4.147 6.561 -30.679 1.00 67.50 97 GLU A N 1
ATOM 729 C CA . GLU A 1 97 ? 4.420 6.199 -29.297 1.00 67.50 97 GLU A CA 1
ATOM 730 C C . GLU A 1 97 ? 4.401 4.673 -29.172 1.00 67.50 97 GLU A C 1
ATOM 732 O O . GLU A 1 97 ? 3.418 4.017 -29.511 1.00 67.50 97 GLU A O 1
ATOM 737 N N . VAL A 1 98 ? 5.521 4.093 -28.736 1.00 68.38 98 VAL A N 1
ATOM 738 C CA . VAL A 1 98 ? 5.618 2.658 -28.458 1.00 68.38 98 VAL A CA 1
ATOM 739 C C . VAL A 1 98 ? 5.236 2.454 -26.997 1.00 68.38 98 VAL A C 1
ATOM 741 O O . VAL A 1 98 ? 6.056 2.682 -26.109 1.00 68.38 98 VAL A O 1
ATOM 744 N N . HIS A 1 99 ? 3.988 2.057 -26.753 1.00 71.62 99 HIS A N 1
ATOM 745 C CA . HIS A 1 99 ? 3.544 1.624 -25.430 1.00 71.62 99 HIS A CA 1
ATOM 746 C C . HIS A 1 99 ? 4.196 0.283 -25.075 1.00 71.62 99 HIS A C 1
ATOM 748 O O . HIS A 1 99 ? 4.247 -0.631 -25.901 1.00 71.62 99 HIS A O 1
ATOM 754 N N . THR A 1 100 ? 4.723 0.175 -23.856 1.00 78.50 100 THR A N 1
ATOM 755 C CA . THR A 1 100 ? 5.319 -1.061 -23.329 1.00 78.50 100 THR A CA 1
ATOM 756 C C . THR A 1 100 ? 4.487 -1.607 -22.174 1.00 78.50 100 THR A C 1
ATOM 758 O O . THR A 1 100 ? 3.818 -0.846 -21.488 1.00 78.50 100 THR A O 1
ATOM 761 N N . GLU A 1 101 ? 4.593 -2.904 -21.882 1.00 81.38 101 GLU A N 1
ATOM 762 C CA . GLU A 1 101 ? 3.926 -3.538 -20.725 1.00 81.38 101 GLU A CA 1
ATOM 763 C C . GLU A 1 101 ? 4.241 -2.831 -19.388 1.00 81.38 101 GLU A C 1
ATOM 765 O O . GLU A 1 101 ? 3.421 -2.771 -18.473 1.00 81.38 101 GLU A O 1
ATOM 770 N N . ASN A 1 102 ? 5.421 -2.212 -19.279 1.00 84.50 102 ASN A N 1
ATOM 771 C CA . ASN A 1 102 ? 5.781 -1.407 -18.115 1.00 84.50 102 ASN A CA 1
ATOM 772 C C . ASN A 1 102 ? 4.884 -0.170 -17.950 1.00 84.50 102 ASN A C 1
ATOM 774 O O . ASN A 1 102 ? 4.647 0.253 -16.819 1.00 84.50 102 ASN A O 1
ATOM 778 N N . ASP A 1 103 ? 4.401 0.418 -19.045 1.00 83.81 103 ASP A N 1
ATOM 779 C CA . ASP A 1 103 ? 3.507 1.576 -19.010 1.00 83.81 103 ASP A CA 1
ATOM 780 C C . ASP A 1 103 ? 2.112 1.177 -18.505 1.00 83.81 103 ASP A C 1
ATOM 782 O O . ASP A 1 103 ? 1.542 1.908 -17.693 1.00 83.81 103 ASP A O 1
ATOM 7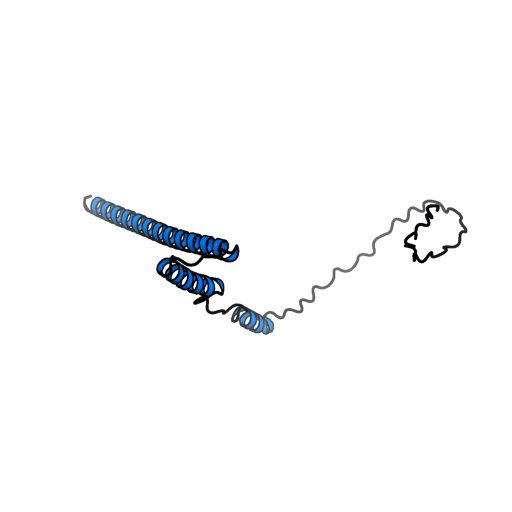86 N N . ASP A 1 104 ? 1.626 -0.015 -18.870 1.00 86.62 104 ASP A N 1
ATOM 787 C CA . ASP A 1 104 ? 0.363 -0.574 -18.366 1.00 86.62 104 ASP A CA 1
ATOM 788 C C . ASP A 1 104 ? 0.426 -0.815 -16.849 1.00 86.62 104 ASP A C 1
ATOM 790 O O . ASP A 1 104 ? -0.483 -0.449 -16.097 1.00 86.62 104 ASP A O 1
ATOM 794 N N . ILE A 1 105 ? 1.541 -1.377 -16.366 1.00 90.06 105 ILE A N 1
ATOM 795 C CA . ILE A 1 105 ? 1.780 -1.589 -14.929 1.00 90.06 105 ILE A CA 1
ATOM 796 C C . ILE A 1 105 ? 1.824 -0.247 -14.183 1.00 90.06 105 ILE A C 1
ATOM 798 O O . ILE A 1 105 ? 1.282 -0.116 -13.080 1.00 90.06 105 ILE A O 1
ATOM 802 N N . LEU A 1 106 ? 2.463 0.771 -14.765 1.00 88.88 106 LEU A N 1
ATOM 803 C CA . LEU A 1 106 ? 2.551 2.103 -14.163 1.00 88.88 106 LEU A CA 1
ATOM 804 C C . LEU A 1 106 ? 1.193 2.807 -14.135 1.00 88.88 106 LEU A C 1
ATOM 806 O O . LEU A 1 106 ? 0.887 3.482 -13.147 1.00 88.88 106 LEU A O 1
ATOM 810 N N . GLU A 1 107 ? 0.359 2.604 -15.151 1.00 88.81 107 GLU A N 1
ATOM 811 C CA . GLU A 1 107 ? -1.010 3.109 -15.175 1.00 88.81 107 GLU A CA 1
ATOM 812 C C . GLU A 1 107 ? -1.877 2.448 -14.095 1.00 88.81 107 GLU A C 1
ATOM 814 O O . GLU A 1 107 ? -2.526 3.154 -13.317 1.00 88.81 107 GLU A O 1
ATOM 819 N N . GLN A 1 108 ? -1.820 1.122 -13.951 1.00 91.00 108 GLN A N 1
ATOM 820 C CA . GLN A 1 108 ? -2.536 0.412 -12.883 1.00 91.00 108 GLN A CA 1
ATOM 821 C C . GLN A 1 108 ? -2.088 0.868 -11.488 1.00 91.00 108 GLN A C 1
ATOM 823 O O . GLN A 1 108 ? -2.916 1.133 -10.613 1.00 91.00 108 GLN A O 1
ATOM 828 N N . LEU A 1 109 ? -0.778 1.033 -11.273 1.00 91.75 109 LEU A N 1
ATOM 829 C CA . LEU A 1 109 ? -0.244 1.558 -10.013 1.00 91.75 109 LEU A CA 1
ATOM 830 C C . LEU A 1 109 ? -0.715 2.993 -9.740 1.00 91.75 109 LEU A C 1
ATOM 832 O O . LEU A 1 109 ? -0.984 3.348 -8.587 1.00 91.75 109 LEU A O 1
ATOM 836 N N . GLN A 1 110 ? -0.829 3.825 -10.777 1.00 89.50 110 GLN A N 1
ATOM 837 C CA . GLN A 1 110 ? -1.362 5.177 -10.646 1.00 89.50 110 GLN A CA 1
ATOM 838 C C . GLN A 1 110 ? -2.849 5.160 -10.271 1.00 89.50 110 GLN A C 1
ATOM 840 O O . GLN A 1 110 ? -3.259 5.905 -9.376 1.00 89.50 110 GLN A O 1
ATOM 845 N N . GLN A 1 111 ? -3.645 4.298 -10.905 1.00 92.38 111 GLN A N 1
ATOM 846 C CA . GLN A 1 111 ? -5.066 4.128 -10.597 1.00 92.38 111 GLN A CA 1
ATOM 847 C C . GLN A 1 111 ? -5.274 3.647 -9.158 1.00 92.38 111 GLN A C 1
ATOM 849 O O . GLN A 1 111 ? -6.039 4.260 -8.412 1.00 92.38 111 GLN A O 1
ATOM 854 N N . LEU A 1 112 ? -4.531 2.622 -8.732 1.00 93.56 112 LEU A N 1
ATOM 855 C CA . LEU A 1 112 ? -4.604 2.089 -7.372 1.00 93.56 112 LEU A CA 1
ATOM 856 C C . LEU A 1 112 ? -4.232 3.147 -6.327 1.00 93.56 112 LEU A C 1
ATOM 858 O O . LEU A 1 112 ? -4.903 3.281 -5.305 1.00 93.56 112 LEU A O 1
ATOM 862 N N . LYS A 1 113 ? -3.195 3.949 -6.599 1.00 90.00 113 LYS A N 1
ATOM 863 C CA . LYS A 1 113 ? -2.814 5.074 -5.735 1.00 90.00 113 LYS A CA 1
ATOM 864 C C . LYS A 1 113 ? -3.960 6.078 -5.586 1.00 90.00 113 LYS A C 1
ATOM 866 O O . LYS A 1 113 ? -4.218 6.535 -4.474 1.00 90.00 113 LYS A O 1
ATOM 871 N N . ASN A 1 114 ? -4.631 6.435 -6.679 1.00 91.12 114 ASN A N 1
ATOM 872 C CA . ASN A 1 114 ? -5.746 7.382 -6.643 1.00 91.12 114 ASN A CA 1
ATOM 873 C C . ASN A 1 114 ? -6.948 6.808 -5.878 1.00 91.12 114 ASN A C 1
ATOM 875 O O . ASN A 1 114 ? -7.532 7.512 -5.055 1.00 91.12 114 ASN A O 1
ATOM 879 N N . ALA A 1 115 ? -7.267 5.529 -6.094 1.00 93.75 115 ALA A N 1
ATOM 880 C CA . ALA A 1 115 ? -8.330 4.828 -5.377 1.00 93.75 115 ALA A CA 1
ATOM 881 C C . ALA A 1 115 ? -8.063 4.789 -3.864 1.00 93.75 115 ALA A C 1
ATOM 883 O O . ALA A 1 115 ? -8.932 5.158 -3.080 1.00 93.75 115 ALA A O 1
ATOM 884 N N . ALA A 1 116 ? -6.836 4.455 -3.453 1.00 92.19 116 ALA A N 1
ATOM 885 C CA . ALA A 1 116 ? -6.451 4.430 -2.042 1.00 92.19 116 ALA A CA 1
ATOM 886 C C . ALA A 1 116 ? -6.561 5.814 -1.373 1.00 92.19 116 ALA A C 1
ATOM 888 O O . ALA A 1 116 ? -6.967 5.922 -0.215 1.00 92.19 116 ALA A O 1
ATOM 8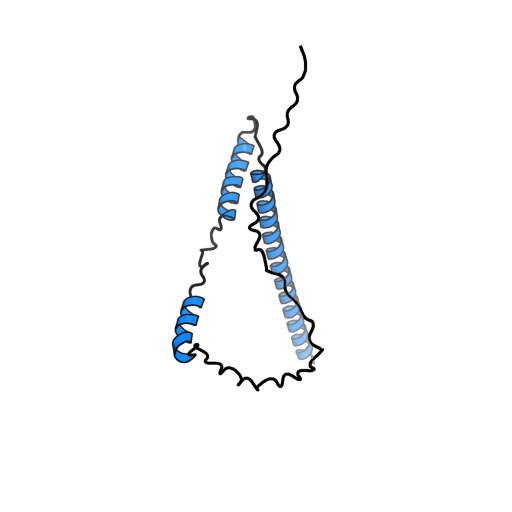89 N N . VAL A 1 117 ? -6.218 6.890 -2.093 1.00 92.44 117 VAL A N 1
ATOM 890 C CA . VAL A 1 117 ? -6.383 8.263 -1.587 1.00 92.44 117 VAL A CA 1
ATOM 891 C C . VAL A 1 117 ? -7.863 8.617 -1.434 1.00 92.44 117 VAL A C 1
ATOM 893 O O . VAL A 1 117 ? -8.238 9.200 -0.416 1.00 92.44 117 VAL A O 1
ATOM 896 N N . ALA A 1 118 ? -8.700 8.258 -2.409 1.00 92.94 118 ALA A N 1
ATOM 897 C CA . ALA A 1 118 ? -10.139 8.499 -2.346 1.00 92.94 118 ALA A CA 1
ATOM 898 C C . ALA A 1 118 ? -10.788 7.742 -1.175 1.00 92.94 118 ALA A C 1
ATOM 900 O O . ALA A 1 118 ? -11.508 8.345 -0.381 1.00 92.94 118 ALA A O 1
ATOM 901 N N . GLU A 1 119 ? -10.453 6.463 -1.001 1.00 93.69 119 GLU A N 1
ATOM 902 C CA . GLU A 1 119 ? -10.948 5.632 0.100 1.00 93.69 119 GLU A CA 1
ATOM 903 C C . GLU A 1 119 ? -10.542 6.200 1.471 1.00 93.69 119 GLU A C 1
ATOM 905 O O . GLU A 1 119 ? -11.360 6.295 2.388 1.00 93.69 119 GLU A O 1
ATOM 910 N N . GLN A 1 120 ? -9.291 6.653 1.625 1.00 91.69 120 GLN A N 1
ATOM 911 C CA . GLN A 1 120 ? -8.848 7.302 2.863 1.00 91.69 120 GLN A CA 1
ATOM 912 C C . GLN A 1 120 ? -9.630 8.583 3.167 1.00 91.69 120 GLN A C 1
ATOM 914 O O . GLN A 1 120 ? -9.966 8.837 4.327 1.00 91.69 120 GLN A O 1
ATOM 919 N N . GLN A 1 121 ? -9.915 9.399 2.151 1.00 90.12 121 GLN A N 1
ATOM 920 C CA . GLN A 1 121 ? -10.696 10.624 2.324 1.00 90.12 121 GLN A CA 1
ATOM 921 C C . GLN A 1 121 ? -12.148 10.319 2.689 1.00 90.12 121 GLN A C 1
ATOM 923 O O . GLN A 1 121 ? -12.688 10.940 3.605 1.00 90.12 121 GLN A O 1
ATOM 928 N N . GLU A 1 122 ? -12.754 9.334 2.033 1.00 90.69 122 GLU A N 1
ATOM 929 C CA . GLU A 1 122 ? -14.109 8.877 2.329 1.00 90.69 122 GLU A CA 1
ATOM 930 C C . GLU A 1 122 ? -14.215 8.343 3.765 1.00 90.69 122 GLU A C 1
ATOM 932 O O . GLU A 1 122 ? -15.096 8.750 4.524 1.00 90.69 122 GLU A O 1
ATOM 937 N N . ASN A 1 123 ? -13.278 7.492 4.185 1.00 91.44 123 ASN A N 1
ATOM 938 C CA . ASN A 1 123 ? -13.244 6.949 5.543 1.00 91.44 123 ASN A CA 1
ATOM 939 C C . ASN A 1 123 ? -13.039 8.043 6.596 1.00 91.44 123 ASN A C 1
ATOM 941 O O . ASN A 1 123 ? -13.674 8.021 7.656 1.00 91.44 123 ASN A O 1
ATOM 945 N N . LYS A 1 124 ? -12.203 9.042 6.295 1.00 90.56 124 LYS A N 1
ATOM 946 C CA . LYS A 1 124 ? -12.036 10.217 7.152 1.00 90.56 124 LYS A CA 1
ATOM 947 C C . LYS A 1 124 ? -13.341 11.009 7.267 1.00 90.56 124 LYS A C 1
ATOM 949 O O . LYS A 1 124 ? -13.730 11.338 8.383 1.00 90.56 124 LYS A O 1
ATOM 954 N N . ALA A 1 125 ? -14.031 11.258 6.154 1.00 87.38 125 ALA A N 1
ATOM 955 C CA . ALA A 1 125 ? -15.305 11.979 6.135 1.00 87.38 125 ALA A CA 1
ATOM 956 C C . ALA A 1 125 ? -16.408 11.244 6.923 1.00 87.38 125 ALA A C 1
ATOM 958 O O . ALA A 1 125 ? -17.126 11.856 7.719 1.00 87.38 125 ALA A O 1
ATOM 959 N N . LYS A 1 126 ? -16.503 9.917 6.772 1.00 88.38 126 LYS A N 1
ATOM 960 C CA . LYS A 1 126 ? -17.444 9.070 7.529 1.00 88.38 126 LYS A CA 1
ATOM 961 C C . LYS A 1 126 ? -17.178 9.114 9.033 1.00 88.38 126 LYS A C 1
ATOM 963 O O . LYS A 1 126 ? -18.106 9.275 9.824 1.00 88.38 126 LYS A O 1
ATOM 968 N N . SER A 1 127 ? -15.910 9.006 9.426 1.00 86.06 127 SER A N 1
ATOM 969 C CA . SER A 1 127 ? -15.475 9.120 10.823 1.00 86.06 127 SER A CA 1
ATOM 970 C C . SER A 1 127 ? -15.857 10.475 11.430 1.00 86.06 127 SER A C 1
ATOM 972 O O . SER A 1 127 ? -16.424 10.539 12.527 1.00 86.06 127 SER A O 1
ATOM 974 N N . THR A 1 128 ? -15.621 11.564 10.694 1.00 85.12 128 THR A N 1
ATOM 975 C CA . THR A 1 128 ? -15.985 12.909 11.152 1.00 85.12 128 THR A CA 1
ATOM 976 C C . THR A 1 128 ? -17.498 13.098 11.271 1.00 85.12 128 THR A C 1
ATOM 978 O O . THR A 1 128 ? -17.937 13.635 12.284 1.00 85.12 128 THR A O 1
ATOM 981 N N . SER A 1 129 ? -18.298 12.593 10.320 1.00 87.38 129 SER A N 1
ATOM 982 C CA . SER A 1 129 ? -19.771 12.669 10.384 1.00 87.38 129 SER A CA 1
ATOM 983 C C . SER A 1 129 ? -20.314 11.947 11.615 1.00 87.38 129 SER A C 1
ATOM 985 O O . SER A 1 129 ? -21.064 12.520 12.400 1.00 87.38 129 SER A O 1
ATOM 987 N N . LYS A 1 130 ? -19.852 10.711 11.852 1.00 92.12 130 LYS A N 1
ATOM 988 C CA . LYS A 1 130 ? -20.260 9.919 13.020 1.00 92.12 130 LYS A CA 1
ATOM 989 C C . LYS A 1 130 ? -19.926 10.620 14.341 1.00 92.12 130 LYS A C 1
ATOM 991 O O . LYS A 1 130 ? -20.683 10.527 15.301 1.00 92.12 130 LYS A O 1
ATOM 996 N N . THR A 1 131 ? -18.793 11.317 14.395 1.00 92.88 131 THR A N 1
ATOM 997 C CA . THR A 1 131 ? -18.373 12.062 15.589 1.00 92.88 131 THR A CA 1
ATOM 998 C C . THR A 1 131 ? -19.304 13.248 15.852 1.00 92.88 131 THR A C 1
ATOM 1000 O O . THR A 1 131 ? -19.764 13.422 16.978 1.00 92.88 131 THR A O 1
ATOM 1003 N N . GLN A 1 132 ? -19.642 14.009 14.807 1.00 92.94 132 GLN A N 1
ATOM 1004 C CA . GLN A 1 132 ? -20.561 15.150 14.894 1.00 92.94 132 GLN A CA 1
ATOM 1005 C C . GLN A 1 132 ? -21.982 14.731 15.294 1.00 92.94 132 GLN A C 1
ATOM 1007 O O . GLN A 1 132 ? -22.623 15.400 16.108 1.00 92.94 132 GLN A O 1
ATOM 1012 N N . GLU A 1 133 ? -22.474 13.612 14.759 1.00 93.94 133 GLU A N 1
ATOM 1013 C CA . GLU A 1 133 ? -23.788 13.064 15.116 1.00 93.94 133 GLU A CA 1
ATOM 1014 C C . GLU A 1 133 ? -23.864 12.698 16.604 1.00 93.94 133 GLU A C 1
ATOM 1016 O O . GLU A 1 133 ? -24.818 13.073 17.288 1.00 93.94 133 GLU A O 1
ATOM 1021 N N . LEU A 1 134 ? -22.841 12.011 17.123 1.00 93.69 134 LEU A N 1
ATOM 1022 C CA . LEU A 1 134 ? -22.779 11.623 18.534 1.00 93.69 134 LEU A CA 1
ATOM 1023 C C . LEU A 1 134 ? -22.667 12.833 19.465 1.00 93.69 134 LEU A C 1
ATOM 1025 O O . LEU A 1 134 ? -23.326 12.864 20.505 1.00 93.69 134 LEU A O 1
ATOM 1029 N N . GLU A 1 135 ? -21.875 13.838 19.090 1.00 94.81 135 GLU A N 1
ATOM 1030 C CA . GLU A 1 135 ? -21.772 15.093 19.838 1.00 94.81 135 GLU A CA 1
ATOM 1031 C C . GLU A 1 135 ? -23.127 15.808 19.908 1.00 94.81 135 GLU A C 1
ATOM 1033 O O . GLU A 1 135 ? -23.582 16.184 20.991 1.00 94.81 135 GLU A O 1
ATOM 1038 N N . THR A 1 136 ? -23.814 15.921 18.769 1.00 95.88 136 THR A N 1
ATOM 1039 C CA . THR A 1 136 ? -25.132 16.565 18.685 1.00 95.88 136 THR A CA 1
ATOM 1040 C C . THR A 1 136 ? -26.168 15.827 19.535 1.00 95.88 136 THR A C 1
ATOM 1042 O O . THR A 1 136 ? -26.903 16.448 20.305 1.00 95.88 136 THR A O 1
ATOM 1045 N N . ALA A 1 137 ? -26.209 14.495 19.449 1.00 95.62 137 ALA A N 1
ATOM 1046 C CA . ALA A 1 137 ? -27.117 13.678 20.251 1.00 95.62 137 ALA A CA 1
ATOM 1047 C C . ALA A 1 137 ? -26.847 13.818 21.762 1.00 95.62 137 ALA A C 1
ATOM 1049 O O . ALA A 1 137 ? -27.790 13.926 22.549 1.00 95.62 137 ALA A O 1
ATOM 1050 N N . GLY A 1 138 ? -25.573 13.870 22.167 1.00 96.50 138 GLY A N 1
ATOM 1051 C CA . GLY A 1 138 ? -25.179 14.085 23.561 1.00 96.50 138 GLY A CA 1
ATOM 1052 C C . GLY A 1 138 ? -25.633 15.442 24.105 1.00 96.50 138 GLY A C 1
ATOM 1053 O O . GLY A 1 138 ? -26.186 15.511 25.205 1.00 96.50 138 GLY A O 1
ATOM 1054 N N . GLN A 1 139 ? -25.475 16.512 23.320 1.00 95.94 139 GLN A N 1
ATOM 1055 C CA . GLN A 1 139 ? -25.945 17.850 23.700 1.00 95.94 139 GLN A CA 1
ATOM 1056 C C . GLN A 1 139 ? -27.472 17.901 23.857 1.00 95.94 139 GLN A C 1
ATOM 1058 O O . GLN A 1 139 ? -27.972 18.462 24.833 1.00 95.94 139 GLN A O 1
ATOM 1063 N N . LEU A 1 140 ? -28.224 17.278 22.943 1.00 96.06 140 LEU A N 1
ATOM 1064 C CA . LEU A 1 140 ? -29.688 17.214 23.026 1.00 96.06 140 LEU A CA 1
ATOM 1065 C C . LEU A 1 140 ? -30.171 16.457 24.270 1.00 96.06 140 LEU A C 1
ATOM 1067 O O . LEU A 1 140 ? -31.116 16.898 24.928 1.00 96.06 140 LEU A O 1
ATOM 1071 N N . LEU A 1 141 ? -29.521 15.341 24.611 1.00 95.56 141 LEU A N 1
ATOM 1072 C CA . LEU A 1 141 ? -29.844 14.567 25.811 1.00 95.56 141 LEU A CA 1
ATOM 1073 C C . LEU A 1 141 ? -29.637 15.394 27.087 1.00 95.56 141 LEU A C 1
ATOM 1075 O O . LEU A 1 141 ? -30.494 15.386 27.970 1.00 95.56 141 LEU A O 1
ATOM 1079 N N . MET A 1 142 ? -28.525 16.126 27.161 1.00 95.31 142 MET A N 1
ATOM 1080 C CA . MET A 1 142 ? -28.204 17.004 28.286 1.00 95.31 142 MET A CA 1
ATOM 1081 C C . MET A 1 142 ? -29.252 18.114 28.447 1.00 95.31 142 MET A C 1
ATOM 1083 O O . MET A 1 142 ? -29.822 18.258 29.525 1.00 95.31 142 MET A O 1
ATOM 1087 N N . GLN A 1 143 ? -29.626 18.796 27.358 1.00 94.88 143 GLN A N 1
ATOM 1088 C CA . GLN A 1 143 ? -30.693 19.807 27.388 1.00 94.88 143 GLN A CA 1
ATOM 1089 C C . GLN A 1 143 ? -32.060 19.235 27.795 1.00 94.88 143 GLN A C 1
ATOM 1091 O O . GLN A 1 143 ? -32.855 19.916 28.441 1.00 94.88 143 GLN A O 1
ATOM 1096 N N . ALA A 1 144 ? -32.378 18.000 27.397 1.00 93.38 144 ALA A N 1
ATOM 1097 C CA . ALA A 1 144 ? -33.630 17.349 27.782 1.00 93.38 144 ALA A CA 1
ATOM 1098 C C . ALA A 1 144 ? -33.658 16.987 29.276 1.00 93.38 144 ALA A C 1
ATOM 1100 O O . ALA A 1 144 ? -34.721 17.047 29.896 1.00 93.38 144 ALA A O 1
ATOM 1101 N N . ALA A 1 145 ? -32.508 16.628 29.851 1.00 91.00 145 ALA A N 1
ATOM 1102 C CA . ALA A 1 145 ? -32.375 16.363 31.279 1.00 91.00 145 ALA A CA 1
ATOM 1103 C C . ALA A 1 145 ? -32.514 17.642 32.121 1.00 91.00 145 ALA A C 1
ATOM 1105 O O . ALA A 1 145 ? -33.137 17.595 33.173 1.00 91.00 145 ALA A O 1
ATOM 1106 N N . GLU A 1 146 ? -32.005 18.780 31.641 1.00 90.81 146 GLU A N 1
ATOM 1107 C CA . GLU A 1 146 ? -32.110 20.085 32.320 1.00 90.81 146 GLU A CA 1
ATOM 1108 C C . GLU A 1 146 ? -33.534 20.663 32.343 1.00 90.81 146 GLU A C 1
ATOM 1110 O O . GLU A 1 146 ? -33.840 21.536 33.150 1.00 90.81 146 GLU A O 1
ATOM 1115 N N . LYS A 1 147 ? -34.414 20.199 31.447 1.00 86.62 147 LYS A N 1
ATOM 1116 C CA . LYS A 1 147 ? -35.818 20.636 31.365 1.00 86.62 147 LYS A CA 1
ATOM 1117 C C . LYS A 1 147 ? -36.777 19.807 32.233 1.00 86.62 147 LYS A C 1
ATOM 1119 O O . LYS A 1 147 ? -37.990 19.989 32.113 1.00 86.62 147 LYS A O 1
ATOM 1124 N N . ARG A 1 148 ? -36.262 18.889 33.054 1.00 58.16 148 ARG A N 1
ATOM 1125 C CA . ARG A 1 148 ? -37.022 18.130 34.061 1.00 58.16 148 ARG A CA 1
ATOM 1126 C C . ARG A 1 148 ? -36.778 18.688 35.453 1.00 58.16 148 ARG A C 1
ATOM 1128 O O . ARG A 1 148 ? -37.744 18.631 36.241 1.00 58.16 148 ARG A O 1
#

Secondary structure (DSSP, 8-state):
---------------------------------------PPPP------TTTHHHHHHHHHHS-TT---GGG-HHHHHHHHHHHHHHHHHHTTTS-----HHHHHHHHHHHHHHHHHHHHHHHHHHHHHHHHHHHHHHHHHHHHHHT-

pLDDT: mean 74.33, std 16.01, range [40.91, 96.5]

Foldseek 3Di:
DDDDDDDDDDDDDDDDDDDDDDDDDDDDPDPPPPPPDPDPDDPPPPPDDCVVCVVVVCVCVVCPVPPPPVPDDVLNVLLVVLVVVVVVCVVVPDDDDDDDPVNVVSVVVVVVVVVVVVVVVVVVVVVVVVVVVVVVVVVVVVVVVVVD

Organism: Phytophthora sojae (strain P6497) (NCBI:txid1094619)

Radius of gyration: 38.45 Å; chains: 1; bounding box: 64×89×87 Å